Protein AF-A0A661NS03-F1 (afdb_monomer_lite)

pLDDT: mean 89.28, std 16.31, range [43.0, 98.69]

Secondary structure (DSSP, 8-state):
---SSTTSTTSHHHHHHHHHHHHHHHHHHHHHHTT--TTS-HHHHHHHHHHHHTS----HHHHHHHHHHHHHHHHHHHHHHHHHHHHHHHHHHHTT-TTSPPPHHHHHHHHHHHHHHHHHHHHHHHHHHHHHHHHHHHHHHHHTT-

Sequence (146 aa):
MFTKVLTVCLALAALSGCSDRKENEARLFLGRAELISIDAPIAERRQLLERIEALPLTDEAVVAVRDKCVGGHGALIEAEESQNEATIALGAITGGRDDVQVPAAEAARIEALITRSSEAIIRSRALLEECEDGKQRLRRSIDGRG

Radius of gyration: 24.0 Å; chains: 1; bounding box: 78×22×69 Å

Foldseek 3Di:
DDDDDPDPPPVPVVVVVVLVLLLVLLVVLLVLLVPQDPPDDLVVNVVSLVVSLPPPDDPPLSNLLNCLSSLLSVLQSLLVVLLVVLVVLVCVQQVPPPPGDDDPVSVVVSVVSNVSSVVSNVSNVVSVVSNVVSSVVSVCSNVVPD

Structure (mmCIF, N/CA/C/O backbone):
data_AF-A0A661NS03-F1
#
_entry.id   AF-A0A661NS03-F1
#
loop_
_atom_site.group_PDB
_atom_site.id
_atom_site.type_symbol
_atom_site.label_atom_id
_atom_site.label_alt_id
_atom_site.label_comp_id
_atom_site.label_asym_id
_atom_site.label_entity_id
_atom_site.label_seq_id
_atom_site.pdbx_PDB_ins_code
_atom_site.Cartn_x
_atom_site.Cartn_y
_atom_site.Cartn_z
_atom_site.occupancy
_atom_site.B_iso_or_equiv
_atom_site.auth_seq_id
_atom_site.auth_comp_id
_atom_site.auth_asym_id
_atom_site.auth_atom_id
_atom_site.pdbx_PDB_model_num
ATOM 1 N N . MET A 1 1 ? -53.822 -7.082 41.008 1.00 43.41 1 MET A N 1
ATOM 2 C CA . MET A 1 1 ? -53.374 -6.406 39.769 1.00 43.41 1 MET A CA 1
ATOM 3 C C . MET A 1 1 ? -51.896 -6.039 39.910 1.00 43.41 1 MET A C 1
ATOM 5 O O . MET A 1 1 ? -51.586 -4.912 40.251 1.00 43.41 1 MET A O 1
ATOM 9 N N . PHE A 1 2 ? -50.981 -6.992 39.722 1.00 45.19 2 PHE A N 1
ATOM 10 C CA . PHE A 1 2 ? -49.529 -6.761 39.825 1.00 45.19 2 PHE A CA 1
ATOM 11 C C . PHE A 1 2 ? -48.825 -7.678 38.825 1.00 45.19 2 PHE A C 1
ATOM 13 O O . PHE A 1 2 ? -48.399 -8.774 39.173 1.00 45.19 2 PHE A O 1
ATOM 20 N N . THR A 1 3 ? -48.816 -7.310 37.541 1.00 43.00 3 THR A N 1
ATOM 21 C CA . THR A 1 3 ? -48.190 -8.157 36.503 1.00 43.00 3 THR A CA 1
ATOM 22 C C . THR A 1 3 ? -47.855 -7.369 35.231 1.00 43.00 3 THR A C 1
ATOM 24 O O . THR A 1 3 ? -48.255 -7.751 34.140 1.00 43.00 3 THR A O 1
ATOM 27 N N . LYS A 1 4 ? -47.171 -6.217 35.340 1.00 49.09 4 LYS A N 1
ATOM 28 C CA . LYS A 1 4 ? -46.748 -5.434 34.151 1.00 49.09 4 LYS A CA 1
ATOM 29 C C . LYS A 1 4 ? -45.365 -4.762 34.223 1.00 49.09 4 LYS A C 1
ATOM 31 O O . LYS A 1 4 ? -45.077 -3.924 33.382 1.00 49.09 4 LYS A O 1
ATOM 36 N N . VAL A 1 5 ? -44.492 -5.111 35.173 1.00 51.09 5 VAL A N 1
ATOM 37 C CA . VAL A 1 5 ? -43.213 -4.377 35.358 1.00 51.09 5 VAL A CA 1
ATOM 38 C C . VAL A 1 5 ? -41.965 -5.161 34.908 1.00 51.09 5 VAL A C 1
ATOM 40 O O . VAL A 1 5 ? -40.883 -4.595 34.835 1.00 51.09 5 VAL A O 1
ATOM 43 N N . LEU A 1 6 ? -42.071 -6.439 34.525 1.00 47.66 6 LEU A N 1
ATOM 44 C CA . LEU A 1 6 ? -40.877 -7.292 34.392 1.00 47.66 6 LEU A CA 1
ATOM 45 C C . LEU A 1 6 ? -40.203 -7.353 33.001 1.00 47.66 6 LEU A C 1
ATOM 47 O O . LEU A 1 6 ? -39.253 -8.111 32.842 1.00 47.66 6 LEU A O 1
ATOM 51 N N . THR A 1 7 ? -40.649 -6.592 31.995 1.00 50.53 7 THR A N 1
ATOM 52 C CA . THR A 1 7 ? -40.204 -6.799 30.592 1.00 50.53 7 THR A CA 1
ATOM 53 C C . THR A 1 7 ? -39.248 -5.725 30.048 1.00 50.53 7 THR A C 1
ATOM 55 O O . THR A 1 7 ? -38.914 -5.752 28.870 1.00 50.53 7 THR A O 1
ATOM 58 N N . VAL A 1 8 ? -38.774 -4.776 30.866 1.00 51.19 8 VAL A N 1
ATOM 59 C CA . VAL A 1 8 ? -37.956 -3.637 30.376 1.00 51.19 8 VAL A CA 1
ATOM 60 C C . VAL A 1 8 ? -36.448 -3.779 30.665 1.00 51.19 8 VAL A C 1
ATOM 62 O O . VAL A 1 8 ? -35.636 -3.113 30.031 1.00 51.19 8 VAL A O 1
ATOM 65 N N . CYS A 1 9 ? -36.015 -4.695 31.537 1.00 45.50 9 CYS A N 1
ATOM 66 C CA . CYS A 1 9 ? -34.601 -4.766 31.944 1.00 45.50 9 CYS A CA 1
ATOM 67 C C . CYS A 1 9 ? -33.662 -5.541 30.998 1.00 45.50 9 CYS A C 1
ATOM 69 O O . CYS A 1 9 ? -32.451 -5.482 31.194 1.00 45.50 9 CYS A O 1
ATOM 71 N N . LEU A 1 10 ? -34.159 -6.240 29.969 1.00 49.34 10 LEU A N 1
ATOM 72 C CA . LEU A 1 10 ? -33.303 -7.094 29.126 1.00 49.34 10 LEU A CA 1
ATOM 73 C C . LEU A 1 10 ? -32.650 -6.373 27.928 1.00 49.34 10 LEU A C 1
ATOM 75 O O . LEU A 1 10 ? -31.749 -6.928 27.308 1.00 49.34 10 LEU A O 1
ATOM 79 N N . ALA A 1 11 ? -33.058 -5.140 27.607 1.00 49.38 11 ALA A N 1
ATOM 80 C CA . ALA A 1 11 ? -32.523 -4.399 26.457 1.00 49.38 11 ALA A CA 1
ATOM 81 C C . ALA A 1 11 ? -31.249 -3.586 26.770 1.00 49.38 11 ALA A C 1
ATOM 83 O O . ALA A 1 11 ? -30.472 -3.300 25.862 1.00 49.38 11 ALA A O 1
ATOM 84 N N . LEU A 1 12 ? -30.990 -3.238 28.039 1.00 49.22 12 LEU A N 1
ATOM 85 C CA . LEU A 1 12 ? -29.818 -2.426 28.404 1.00 49.22 12 LEU A CA 1
ATOM 86 C C . LEU A 1 12 ? -28.503 -3.224 28.443 1.00 49.22 12 LEU A C 1
ATOM 88 O O . LEU A 1 12 ? -27.447 -2.654 28.189 1.00 49.22 12 LEU A O 1
ATOM 92 N N . ALA A 1 13 ? -28.547 -4.532 28.710 1.00 51.03 13 ALA A N 1
ATOM 93 C CA . ALA A 1 13 ? -27.340 -5.363 28.801 1.00 51.03 13 ALA A CA 1
ATOM 94 C C . ALA A 1 13 ? -26.731 -5.720 27.429 1.00 51.03 13 ALA A C 1
ATOM 96 O O . ALA A 1 13 ? -25.546 -6.030 27.338 1.00 51.03 13 ALA A O 1
ATOM 97 N N . ALA A 1 14 ? -27.517 -5.657 26.349 1.00 51.72 14 ALA A N 1
ATOM 98 C CA . ALA A 1 14 ? -27.028 -5.916 24.992 1.00 51.72 14 ALA A CA 1
ATOM 99 C C . ALA A 1 14 ? -26.219 -4.737 24.414 1.00 51.72 14 ALA A C 1
ATOM 101 O O . ALA A 1 14 ? -25.365 -4.932 23.548 1.00 51.72 14 ALA A O 1
ATOM 102 N N . LEU A 1 15 ? -26.459 -3.518 24.909 1.00 51.38 15 LEU A N 1
ATOM 103 C CA . LEU A 1 15 ? -25.792 -2.303 24.434 1.00 51.38 15 LEU A CA 1
ATOM 104 C C . LEU A 1 15 ? -24.383 -2.141 25.027 1.00 51.38 15 LEU A C 1
ATOM 106 O O . LEU A 1 15 ? -23.480 -1.714 24.310 1.00 51.38 15 LEU A O 1
ATOM 110 N N . SER A 1 16 ? -24.164 -2.547 26.283 1.00 55.62 16 SER A N 1
ATOM 111 C CA . SER A 1 16 ? -22.845 -2.474 26.935 1.00 55.62 16 SER A CA 1
ATOM 112 C C . SER A 1 16 ? -21.846 -3.504 26.393 1.00 55.62 16 SER A C 1
ATOM 114 O O . SER A 1 16 ? -20.673 -3.193 26.209 1.00 55.62 16 SER A O 1
ATOM 116 N N . GLY A 1 17 ? -22.299 -4.715 26.049 1.00 58.06 17 GLY A N 1
ATOM 117 C CA . GLY A 1 17 ? -21.423 -5.731 25.447 1.00 58.06 17 GLY A CA 1
ATOM 118 C C . GLY A 1 17 ? -20.943 -5.372 24.032 1.00 58.06 17 GLY A C 1
ATOM 119 O O . GLY A 1 17 ? -19.834 -5.733 23.636 1.00 58.06 17 GLY A O 1
ATOM 120 N N . CYS A 1 18 ? -21.750 -4.630 23.265 1.00 62.03 18 CYS A N 1
ATOM 121 C CA . CYS A 1 18 ? -21.390 -4.211 21.909 1.00 62.03 18 CYS A CA 1
ATOM 122 C C . CYS A 1 18 ? -20.373 -3.062 21.896 1.00 62.03 18 CYS A C 1
ATOM 124 O O . CYS A 1 18 ? -19.463 -3.080 21.065 1.00 62.03 18 CYS A O 1
ATOM 126 N N . SER A 1 19 ? -20.491 -2.096 22.816 1.00 64.88 19 SER A N 1
ATOM 127 C CA . SER A 1 19 ? -19.533 -0.988 22.923 1.00 64.88 19 SER A CA 1
ATOM 128 C C . SER A 1 19 ? -18.138 -1.474 23.313 1.00 64.88 19 SER A C 1
ATOM 130 O O . SER A 1 19 ? -17.143 -0.998 22.771 1.00 64.88 19 SER A O 1
ATOM 132 N N . ASP A 1 20 ? -18.054 -2.461 24.202 1.00 81.06 20 ASP A N 1
ATOM 133 C CA . ASP A 1 20 ? -16.767 -2.978 24.671 1.00 81.06 20 ASP A CA 1
ATOM 134 C C . ASP A 1 20 ? -16.081 -3.852 23.612 1.00 81.06 20 ASP A C 1
ATOM 136 O O . ASP A 1 20 ? -14.863 -3.777 23.439 1.00 81.06 20 ASP A O 1
ATOM 140 N N . ARG A 1 21 ? -16.852 -4.618 22.825 1.00 87.31 21 ARG A N 1
ATOM 141 C CA . ARG A 1 21 ? -16.314 -5.369 21.679 1.00 87.31 21 ARG A CA 1
ATOM 142 C C . ARG A 1 21 ? -15.682 -4.439 20.645 1.00 87.31 21 ARG A C 1
ATOM 144 O O . ARG A 1 21 ? -14.533 -4.659 20.270 1.00 87.31 21 ARG A O 1
ATOM 151 N N . LYS A 1 22 ? -16.403 -3.395 20.223 1.00 90.31 22 LYS A N 1
ATOM 152 C CA . LYS A 1 22 ? -15.907 -2.429 19.234 1.00 90.31 22 LYS A CA 1
ATOM 153 C C . LYS A 1 22 ? -14.597 -1.785 19.677 1.00 90.31 22 LYS A C 1
ATOM 155 O O . LYS A 1 22 ? -13.665 -1.677 18.887 1.00 90.31 22 LYS A O 1
ATOM 160 N N . GLU A 1 23 ? -14.505 -1.364 20.934 1.00 92.62 23 GLU A N 1
ATOM 161 C CA . GLU A 1 23 ? -13.273 -0.759 21.440 1.00 92.62 23 GLU A CA 1
ATOM 1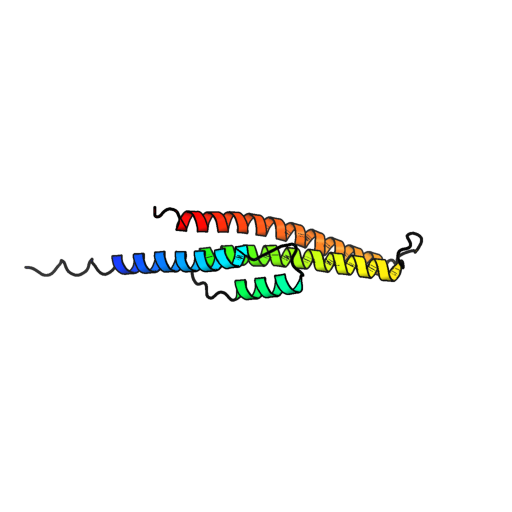62 C C . GLU A 1 23 ? -12.109 -1.734 21.505 1.00 92.62 23 GLU A C 1
ATOM 164 O O . GLU A 1 23 ? -10.983 -1.359 21.187 1.00 92.62 23 GLU A O 1
ATOM 169 N N . ASN A 1 24 ? -12.358 -2.977 21.908 1.00 93.38 24 ASN A N 1
ATOM 170 C CA . ASN A 1 24 ? -11.316 -3.995 21.938 1.00 93.38 24 ASN A CA 1
ATOM 171 C C . ASN A 1 24 ? -10.801 -4.301 20.529 1.00 93.38 24 ASN A C 1
ATOM 173 O O . ASN A 1 24 ? -9.590 -4.376 20.328 1.00 93.38 24 ASN A O 1
ATOM 177 N N . GLU A 1 25 ? -11.698 -4.396 19.546 1.00 96.31 25 GLU A N 1
ATOM 178 C CA . GLU A 1 25 ? -11.331 -4.518 18.133 1.00 96.31 25 GLU A CA 1
ATOM 179 C C . GLU A 1 25 ? -10.537 -3.302 17.642 1.00 96.31 25 GLU A C 1
ATOM 181 O O . GLU A 1 25 ? -9.497 -3.465 17.005 1.00 96.31 25 GLU A O 1
ATOM 186 N N . ALA A 1 26 ? -10.968 -2.088 17.994 1.00 96.56 26 ALA A N 1
ATOM 187 C CA . ALA A 1 26 ? -10.269 -0.862 17.634 1.00 96.56 26 ALA A CA 1
ATOM 188 C C . ALA A 1 26 ? -8.861 -0.796 18.251 1.00 96.56 26 ALA A C 1
ATOM 190 O O . ALA A 1 26 ? -7.909 -0.500 17.535 1.00 96.56 26 ALA A O 1
ATOM 191 N N . ARG A 1 27 ? -8.693 -1.127 19.540 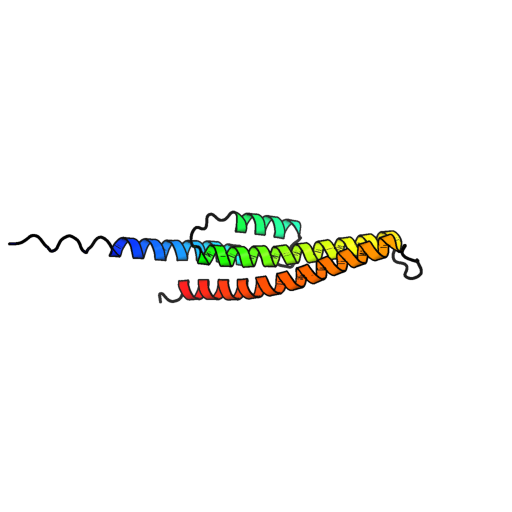1.00 96.12 27 ARG A N 1
ATOM 192 C CA . ARG A 1 27 ? -7.375 -1.198 20.203 1.00 96.12 27 ARG A CA 1
ATOM 193 C C . ARG A 1 27 ? -6.475 -2.247 19.549 1.00 96.12 27 ARG A C 1
ATOM 195 O O . ARG A 1 27 ? -5.307 -1.965 19.291 1.00 96.12 27 ARG A O 1
ATOM 202 N N . LEU A 1 28 ? -7.018 -3.432 19.255 1.00 96.19 28 LEU A N 1
ATOM 203 C CA . LEU A 1 28 ? -6.289 -4.507 18.580 1.00 96.19 28 LEU A CA 1
ATOM 204 C C . LEU A 1 28 ? -5.795 -4.059 17.202 1.00 96.19 28 LEU A C 1
ATOM 206 O O . LEU A 1 28 ? -4.614 -4.210 16.896 1.00 96.19 28 LEU A O 1
ATOM 210 N N . PHE A 1 29 ? -6.685 -3.497 16.387 1.00 98.00 29 PHE A N 1
ATOM 211 C CA . PHE A 1 29 ? -6.345 -3.000 15.061 1.00 98.00 29 PHE A CA 1
ATOM 212 C C . PHE A 1 29 ? -5.313 -1.864 15.126 1.00 98.00 29 PHE A C 1
ATOM 214 O O . PHE A 1 29 ? -4.276 -1.958 14.471 1.00 98.00 29 PHE A O 1
ATOM 221 N N . LEU A 1 30 ? -5.554 -0.830 15.940 1.00 97.69 30 LEU A N 1
ATOM 222 C CA . LEU A 1 30 ? -4.664 0.329 16.067 1.00 97.69 30 LEU A CA 1
ATOM 223 C C . LEU A 1 30 ? -3.252 -0.089 16.486 1.00 97.69 30 LEU A C 1
ATOM 225 O O . LEU A 1 30 ? -2.287 0.315 15.841 1.00 97.69 30 LEU A O 1
ATOM 229 N N . GLY A 1 31 ? -3.134 -0.972 17.482 1.00 96.56 31 GLY A N 1
ATOM 230 C CA . GLY A 1 31 ? -1.836 -1.470 17.937 1.00 96.56 31 GLY A CA 1
ATOM 231 C C . GLY A 1 31 ? -1.071 -2.266 16.874 1.00 96.56 31 GLY A C 1
ATOM 232 O O . GLY A 1 31 ? 0.153 -2.313 16.914 1.00 96.56 31 GLY A O 1
ATOM 233 N N . ARG A 1 32 ? -1.755 -2.882 15.897 1.00 95.94 32 ARG A N 1
ATOM 234 C CA . ARG A 1 32 ? -1.093 -3.539 14.754 1.00 95.94 32 ARG A CA 1
ATOM 235 C C . ARG A 1 32 ? -0.770 -2.566 13.627 1.00 95.94 32 ARG A C 1
ATOM 237 O O . ARG A 1 32 ? 0.299 -2.680 13.038 1.00 95.94 32 ARG A O 1
ATOM 244 N N . ALA A 1 33 ? -1.660 -1.619 13.344 1.00 95.44 33 ALA A N 1
ATOM 245 C CA . ALA A 1 33 ? -1.455 -0.604 12.314 1.00 95.44 33 ALA A CA 1
ATOM 246 C C . ALA A 1 33 ? -0.265 0.319 12.632 1.00 95.44 33 ALA A C 1
ATOM 248 O O . ALA A 1 33 ? 0.425 0.762 11.722 1.00 95.44 33 ALA A O 1
ATOM 249 N N . GLU A 1 34 ? 0.015 0.573 13.912 1.00 94.31 34 GLU A N 1
ATOM 250 C CA . GLU A 1 34 ? 1.178 1.354 14.363 1.00 94.31 34 GLU A CA 1
ATOM 251 C C . GLU A 1 34 ? 2.528 0.679 14.080 1.00 94.31 34 GLU A C 1
ATOM 253 O O . GLU A 1 34 ? 3.557 1.347 14.074 1.00 94.31 34 GLU A O 1
ATOM 258 N N . LEU A 1 35 ? 2.539 -0.629 13.805 1.00 94.62 35 LEU A N 1
ATOM 259 C CA . LEU A 1 35 ? 3.759 -1.363 13.461 1.00 94.62 35 LEU A CA 1
ATOM 260 C C . LEU A 1 35 ? 4.147 -1.212 11.985 1.00 94.62 35 LEU A C 1
ATOM 262 O O . LEU A 1 35 ? 5.205 -1.700 11.586 1.00 94.62 35 LEU A O 1
ATOM 266 N N . ILE A 1 36 ? 3.297 -0.595 11.155 1.00 92.88 36 ILE A N 1
ATOM 267 C CA . ILE A 1 36 ? 3.589 -0.422 9.733 1.00 92.88 36 ILE A CA 1
ATOM 268 C C . ILE A 1 36 ? 4.640 0.676 9.576 1.00 92.88 36 ILE A C 1
ATOM 270 O O . ILE A 1 36 ? 4.343 1.864 9.672 1.00 92.88 36 ILE A O 1
ATOM 274 N N . SER A 1 37 ? 5.875 0.265 9.298 1.00 92.56 37 SER A N 1
ATOM 275 C CA . SER A 1 37 ? 6.960 1.162 8.903 1.00 92.56 37 SER A CA 1
ATOM 276 C C . SER A 1 37 ? 7.094 1.180 7.385 1.00 92.56 37 SER A C 1
ATOM 278 O O . SER A 1 37 ? 7.155 0.119 6.766 1.00 92.56 37 SER A O 1
ATOM 280 N N . ILE A 1 38 ? 7.161 2.372 6.784 1.00 90.12 38 ILE A N 1
ATOM 281 C CA . ILE A 1 38 ? 7.378 2.535 5.337 1.00 90.12 38 ILE A CA 1
ATOM 282 C C . ILE A 1 38 ? 8.811 2.147 4.958 1.00 90.12 38 ILE A C 1
ATOM 284 O O . ILE A 1 38 ? 9.012 1.597 3.880 1.00 90.12 38 ILE A O 1
ATOM 288 N N . ASP A 1 39 ? 9.769 2.342 5.864 1.00 92.50 39 ASP A N 1
ATOM 289 C CA . ASP A 1 39 ? 11.193 2.080 5.625 1.00 92.50 39 ASP A CA 1
ATOM 290 C C . ASP A 1 39 ? 11.565 0.592 5.750 1.00 92.50 39 ASP A C 1
ATOM 292 O O . ASP A 1 39 ? 12.693 0.196 5.454 1.00 92.50 39 ASP A O 1
ATOM 296 N N . ALA A 1 40 ? 10.635 -0.252 6.207 1.00 95.44 40 ALA A N 1
ATOM 297 C CA . ALA A 1 40 ? 10.862 -1.687 6.299 1.00 95.44 40 ALA A CA 1
ATOM 298 C C . ALA A 1 40 ? 10.917 -2.346 4.902 1.00 95.44 40 ALA A C 1
ATOM 300 O O . ALA A 1 40 ? 10.253 -1.889 3.965 1.00 95.44 40 ALA A O 1
ATOM 301 N N . PRO A 1 41 ? 11.643 -3.468 4.735 1.00 96.69 41 PRO A N 1
ATOM 302 C CA . PRO A 1 41 ? 11.658 -4.215 3.478 1.00 96.69 41 PRO A CA 1
ATOM 303 C C . PRO A 1 41 ? 10.248 -4.575 2.971 1.00 96.69 41 PRO A C 1
ATOM 305 O O . PRO A 1 41 ? 9.356 -4.893 3.760 1.00 96.69 41 PRO A O 1
ATOM 308 N N . ILE A 1 42 ? 10.039 -4.587 1.642 1.00 96.38 42 ILE A N 1
ATOM 309 C CA . ILE A 1 42 ? 8.736 -4.915 1.008 1.00 96.38 42 ILE A CA 1
ATOM 310 C C . ILE A 1 42 ? 8.143 -6.218 1.564 1.00 96.38 42 ILE A C 1
ATOM 312 O O . ILE A 1 42 ? 6.964 -6.259 1.913 1.00 96.38 42 ILE A O 1
ATOM 316 N N . ALA A 1 43 ? 8.956 -7.272 1.678 1.00 96.31 43 ALA A N 1
ATOM 317 C CA . ALA A 1 43 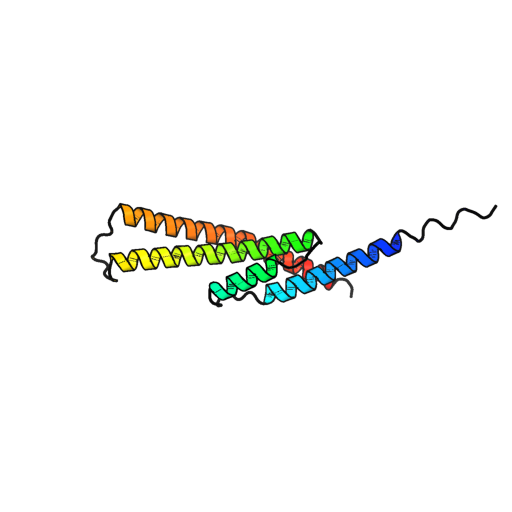? 8.498 -8.576 2.153 1.00 96.31 43 ALA A CA 1
ATOM 318 C C . ALA A 1 43 ? 7.948 -8.522 3.590 1.00 96.31 43 ALA A C 1
ATOM 320 O O . ALA A 1 43 ? 6.915 -9.122 3.879 1.00 96.31 43 ALA A O 1
ATOM 321 N N . GLU A 1 44 ? 8.598 -7.768 4.479 1.00 96.94 44 GLU A N 1
ATOM 322 C CA . GLU A 1 44 ? 8.153 -7.606 5.866 1.00 96.94 44 GLU A CA 1
ATOM 323 C C . GLU A 1 44 ? 6.860 -6.793 5.948 1.00 96.94 44 GLU A C 1
ATOM 325 O O . GLU A 1 44 ? 5.938 -7.163 6.681 1.00 96.94 44 GLU A O 1
ATOM 330 N N . ARG A 1 45 ? 6.759 -5.723 5.149 1.00 97.44 45 ARG A N 1
ATOM 331 C CA . ARG A 1 45 ? 5.536 -4.919 5.051 1.00 97.44 45 ARG A CA 1
ATOM 332 C C . ARG A 1 45 ? 4.365 -5.763 4.551 1.00 97.44 45 ARG A C 1
ATOM 334 O O . ARG A 1 45 ? 3.312 -5.734 5.179 1.00 97.44 45 ARG A O 1
ATOM 341 N N . ARG A 1 46 ? 4.551 -6.588 3.513 1.00 97.69 46 ARG A N 1
ATOM 342 C CA . ARG A 1 46 ? 3.516 -7.520 3.019 1.00 97.69 46 ARG A CA 1
ATOM 343 C C . ARG A 1 46 ? 3.031 -8.482 4.096 1.00 97.69 46 ARG A C 1
ATOM 345 O O . ARG A 1 46 ? 1.834 -8.544 4.351 1.00 97.69 46 ARG A O 1
ATOM 352 N N . GLN A 1 47 ? 3.952 -9.151 4.789 1.00 97.56 47 GLN A N 1
ATOM 353 C CA . GLN A 1 47 ? 3.592 -10.052 5.888 1.00 97.56 47 GLN A CA 1
ATOM 354 C C . GLN A 1 47 ? 2.823 -9.329 6.998 1.00 97.56 47 GLN A C 1
ATOM 356 O O . GLN A 1 47 ? 1.933 -9.898 7.628 1.00 97.56 47 GLN A O 1
ATOM 361 N N . LEU A 1 48 ? 3.170 -8.074 7.289 1.00 97.25 48 LEU A N 1
ATOM 362 C CA . LEU A 1 48 ? 2.427 -7.284 8.260 1.00 97.25 48 LEU A CA 1
ATOM 363 C C . LEU A 1 48 ? 1.015 -6.946 7.769 1.00 97.25 48 LEU A C 1
ATOM 365 O O . LEU A 1 48 ? 0.080 -7.099 8.553 1.00 97.25 48 LEU A O 1
ATOM 369 N N . LEU A 1 49 ? 0.851 -6.541 6.507 1.00 98.06 49 LEU A N 1
ATOM 370 C CA . LEU A 1 49 ? -0.466 -6.264 5.926 1.00 98.06 49 LEU A CA 1
ATOM 371 C C . LEU A 1 49 ? -1.361 -7.506 5.936 1.00 98.06 49 LEU A C 1
ATOM 373 O O . LEU A 1 49 ? -2.487 -7.414 6.413 1.00 98.06 49 LEU A O 1
ATOM 377 N N . GLU A 1 50 ? -0.838 -8.670 5.547 1.00 98.06 50 GLU A N 1
ATOM 378 C CA . GLU A 1 50 ? -1.562 -9.949 5.611 1.00 98.06 50 GLU A CA 1
ATOM 379 C C . GLU A 1 50 ? -2.027 -10.268 7.042 1.00 98.06 50 GLU A C 1
ATOM 381 O O . GLU A 1 50 ? -3.167 -10.670 7.273 1.00 98.06 50 GLU A O 1
ATOM 386 N N . ARG A 1 51 ? -1.167 -10.033 8.044 1.00 97.69 51 ARG A N 1
ATOM 387 C CA . ARG A 1 51 ? -1.527 -10.225 9.460 1.00 97.69 51 ARG A CA 1
ATOM 388 C C . ARG A 1 51 ? -2.590 -9.243 9.947 1.00 97.69 51 ARG A C 1
ATOM 390 O O . ARG A 1 51 ? -3.352 -9.595 10.845 1.00 97.69 51 ARG A O 1
ATOM 397 N N . ILE A 1 52 ? -2.603 -8.017 9.428 1.00 97.94 52 ILE A N 1
ATOM 398 C CA . ILE A 1 52 ? -3.610 -7.003 9.762 1.00 97.94 52 ILE A CA 1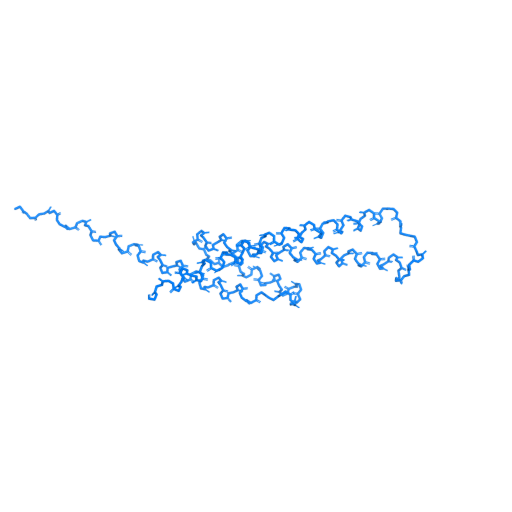
ATOM 399 C C . ILE A 1 52 ? -4.944 -7.352 9.101 1.00 97.94 52 ILE A C 1
ATOM 401 O O . ILE A 1 52 ? -5.981 -7.295 9.758 1.00 97.94 52 ILE A O 1
ATOM 405 N N . GLU A 1 53 ? -4.921 -7.757 7.833 1.00 97.75 53 GLU A N 1
ATOM 406 C CA . GLU A 1 53 ? -6.097 -8.193 7.081 1.00 97.75 53 GLU A CA 1
ATOM 407 C C . GLU A 1 53 ? -6.767 -9.409 7.735 1.00 97.75 53 GLU A C 1
ATOM 409 O O . GLU A 1 53 ? -7.986 -9.431 7.906 1.00 97.75 53 GLU A O 1
ATOM 414 N N . ALA A 1 54 ? -5.964 -10.359 8.222 1.00 97.81 54 ALA A N 1
ATOM 415 C CA . ALA A 1 54 ? -6.424 -11.561 8.913 1.00 97.81 54 ALA A CA 1
ATOM 416 C C . ALA A 1 54 ? -6.946 -11.331 10.347 1.00 97.81 54 ALA A C 1
ATOM 418 O O . ALA A 1 54 ? -7.313 -12.296 11.024 1.00 97.81 54 ALA A O 1
ATOM 419 N N . LEU A 1 55 ? -6.973 -10.089 10.852 1.00 96.56 55 LEU A N 1
ATOM 420 C CA . LEU A 1 55 ? -7.561 -9.812 12.163 1.00 96.56 55 LEU A CA 1
ATOM 421 C C . LEU A 1 55 ? -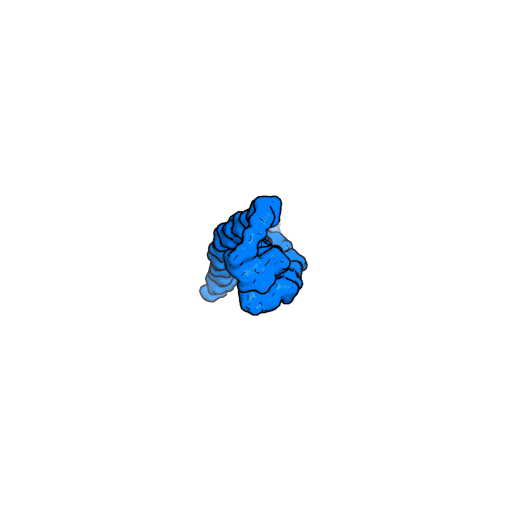9.058 -10.180 12.157 1.00 96.56 55 LEU A C 1
ATOM 423 O O . LEU A 1 55 ? -9.781 -9.745 11.255 1.00 96.56 55 LEU A O 1
ATOM 427 N N . PRO A 1 56 ? -9.552 -10.923 13.167 1.00 95.12 56 PRO A N 1
ATOM 428 C CA . PRO A 1 56 ? -10.950 -11.342 13.254 1.00 95.12 56 PRO A CA 1
ATOM 429 C C . PRO A 1 56 ? -11.833 -10.189 13.753 1.00 95.12 56 PRO A C 1
ATOM 431 O O . PRO A 1 56 ? -12.380 -10.232 14.854 1.00 95.12 56 PRO A O 1
ATOM 434 N N . LEU A 1 57 ? -11.915 -9.126 12.957 1.00 95.69 57 LEU A N 1
ATOM 435 C CA . LEU A 1 57 ? -12.720 -7.941 13.229 1.00 95.69 57 LEU A CA 1
ATOM 436 C C . LEU A 1 57 ? -14.144 -8.157 12.724 1.00 95.69 57 LEU A C 1
ATOM 438 O O . LEU A 1 57 ? -14.360 -8.761 11.673 1.00 95.69 57 LEU A O 1
ATOM 442 N N . THR A 1 58 ? -15.113 -7.645 13.470 1.00 95.50 58 THR A N 1
ATOM 443 C CA . THR A 1 58 ? -16.538 -7.795 13.166 1.00 95.50 58 THR A CA 1
ATOM 444 C C . THR A 1 58 ? -17.299 -6.475 13.219 1.00 95.50 58 THR A C 1
ATOM 446 O O . THR A 1 58 ? -18.402 -6.398 12.682 1.00 95.50 58 THR A O 1
ATOM 449 N N . ASP A 1 59 ? -16.738 -5.432 13.834 1.00 96.38 59 ASP A N 1
ATOM 450 C CA . ASP A 1 59 ? -17.279 -4.079 13.769 1.00 96.38 59 ASP A CA 1
ATOM 451 C C . ASP A 1 59 ? -16.969 -3.443 12.408 1.00 96.38 59 ASP A C 1
ATOM 453 O O . ASP A 1 59 ? -15.810 -3.251 12.034 1.00 96.38 59 ASP A O 1
ATOM 457 N N . GLU A 1 60 ? -18.021 -3.085 11.673 1.00 96.56 60 GLU A N 1
ATOM 458 C CA . GLU A 1 60 ? -17.923 -2.547 10.312 1.00 96.56 60 GLU A CA 1
ATOM 459 C C . GLU A 1 60 ? -17.073 -1.275 10.234 1.00 96.56 60 GLU A C 1
ATOM 461 O O . GLU A 1 60 ? -16.355 -1.071 9.255 1.00 96.56 60 GLU A O 1
ATOM 466 N N . ALA A 1 61 ? -17.104 -0.424 11.267 1.00 95.75 61 ALA A N 1
ATOM 467 C CA . ALA A 1 61 ? -16.315 0.801 11.264 1.00 95.75 61 ALA A CA 1
ATOM 468 C C . ALA A 1 61 ? -14.820 0.501 11.432 1.00 95.75 61 ALA A C 1
ATOM 470 O O . ALA A 1 61 ? -14.000 1.145 10.781 1.00 95.75 61 ALA A O 1
ATOM 471 N N . VAL A 1 62 ? -14.452 -0.475 12.269 1.00 97.81 62 VAL A N 1
ATOM 472 C CA . VAL A 1 62 ? -13.048 -0.894 12.418 1.00 97.81 62 VAL A CA 1
ATOM 473 C C . VAL A 1 62 ? -12.561 -1.598 11.148 1.00 97.81 62 VAL A C 1
ATOM 475 O O . VAL A 1 62 ? -11.475 -1.285 10.662 1.00 97.81 62 VAL A O 1
ATOM 478 N N . VAL A 1 63 ? -13.382 -2.483 10.570 1.00 98.50 63 VAL A N 1
ATOM 479 C CA . VAL A 1 63 ? -13.107 -3.167 9.294 1.00 98.50 63 VAL A CA 1
ATOM 480 C C . VAL A 1 63 ? -12.861 -2.165 8.168 1.00 98.50 63 VAL A C 1
ATOM 482 O O . VAL A 1 63 ? -11.838 -2.244 7.496 1.00 98.50 63 VAL A O 1
ATOM 485 N N . ALA A 1 64 ? -13.732 -1.166 8.013 1.00 98.38 64 ALA A N 1
ATOM 486 C CA . ALA A 1 64 ? -13.575 -0.158 6.971 1.00 98.38 64 ALA A CA 1
ATOM 487 C C . ALA A 1 64 ? -12.252 0.614 7.107 1.00 98.38 64 ALA A C 1
ATOM 489 O O . ALA A 1 64 ? -11.563 0.833 6.113 1.00 98.38 64 ALA A O 1
ATOM 490 N N . VAL A 1 65 ? -11.858 0.999 8.328 1.00 98.50 65 VAL A N 1
ATOM 491 C CA . VAL A 1 65 ? -10.572 1.684 8.549 1.00 98.50 65 VAL A CA 1
ATOM 492 C C . VAL A 1 65 ? -9.395 0.752 8.263 1.00 98.50 65 VAL A C 1
ATOM 494 O O . VAL A 1 65 ? -8.440 1.172 7.609 1.00 98.50 65 VAL A O 1
ATOM 497 N N . ARG A 1 66 ? -9.466 -0.516 8.692 1.00 98.56 66 ARG A N 1
ATOM 498 C CA . ARG A 1 66 ? -8.452 -1.529 8.371 1.00 98.56 66 ARG A CA 1
ATOM 499 C C . ARG A 1 66 ? -8.248 -1.636 6.867 1.00 98.56 66 ARG A C 1
ATOM 501 O O . ARG A 1 66 ? -7.110 -1.554 6.417 1.00 98.56 66 ARG A O 1
ATOM 508 N N . ASP A 1 67 ? -9.325 -1.776 6.107 1.00 98.69 67 ASP A N 1
ATOM 509 C CA . ASP A 1 67 ? -9.257 -1.998 4.663 1.00 98.69 67 ASP A CA 1
ATOM 510 C C . ASP A 1 67 ? -8.663 -0.786 3.936 1.00 98.69 67 ASP A C 1
ATOM 512 O O . ASP A 1 67 ? -7.872 -0.945 3.007 1.00 98.69 67 ASP A O 1
ATOM 516 N N . LYS A 1 68 ? -8.952 0.435 4.407 1.00 98.69 68 LYS A N 1
ATOM 517 C CA . LYS A 1 68 ? -8.307 1.658 3.902 1.00 98.69 68 LYS A CA 1
ATOM 518 C C . LYS A 1 68 ? -6.809 1.672 4.187 1.00 98.69 68 LYS A C 1
ATOM 520 O O . LYS A 1 68 ? -6.026 1.950 3.283 1.00 98.69 68 LYS A O 1
ATOM 525 N N . CYS A 1 69 ? -6.394 1.322 5.403 1.00 98.38 69 CYS A N 1
ATOM 526 C CA . CYS A 1 69 ? -4.975 1.258 5.750 1.00 98.38 69 CYS A CA 1
ATOM 527 C C . CYS A 1 69 ? -4.239 0.165 4.959 1.00 98.38 69 CYS A C 1
ATOM 529 O O . CYS A 1 69 ? -3.191 0.432 4.372 1.00 98.38 69 CYS A O 1
ATOM 531 N N . VAL A 1 70 ? -4.800 -1.047 4.898 1.00 98.44 70 VAL A N 1
ATOM 532 C CA . VAL A 1 70 ? -4.233 -2.173 4.141 1.00 98.44 70 VAL A CA 1
ATOM 533 C C . VAL A 1 70 ? -4.154 -1.834 2.656 1.00 98.44 70 VAL A C 1
ATOM 535 O O . VAL A 1 70 ? -3.092 -1.987 2.060 1.00 98.44 70 VAL A O 1
ATOM 538 N N . GLY A 1 71 ? -5.225 -1.295 2.072 1.00 98.44 71 GLY A N 1
ATOM 539 C CA . GLY A 1 71 ? -5.243 -0.877 0.673 1.00 98.44 71 GLY A CA 1
ATOM 540 C C . GLY A 1 71 ? -4.251 0.250 0.375 1.00 98.44 71 GLY A C 1
ATOM 541 O O . GLY A 1 71 ? -3.552 0.200 -0.633 1.00 98.44 71 GLY A O 1
ATOM 542 N N . GLY A 1 72 ? -4.141 1.243 1.261 1.00 98.44 72 GLY A N 1
ATOM 543 C CA . GLY A 1 72 ? -3.223 2.370 1.097 1.00 98.44 72 GLY A CA 1
ATOM 544 C C . GLY A 1 72 ? -1.756 1.950 1.123 1.00 98.44 72 GLY A C 1
ATOM 545 O O . GLY A 1 72 ? -0.989 2.317 0.229 1.00 98.44 72 GLY A O 1
ATOM 546 N N . HIS A 1 73 ? -1.367 1.128 2.099 1.00 98.44 73 HIS A N 1
ATOM 547 C CA . HIS A 1 73 ? -0.013 0.578 2.168 1.00 98.44 73 HIS A CA 1
ATOM 548 C C . HIS A 1 73 ? 0.254 -0.467 1.076 1.00 98.44 73 HIS A C 1
ATOM 550 O O . HIS A 1 73 ? 1.359 -0.513 0.539 1.00 98.44 73 HIS A O 1
ATOM 556 N N . GLY A 1 74 ? -0.746 -1.262 0.692 1.00 98.38 74 GLY A N 1
ATOM 557 C CA . GLY A 1 74 ? -0.647 -2.203 -0.424 1.00 98.38 74 GLY A CA 1
ATOM 558 C C . GLY A 1 74 ? -0.385 -1.497 -1.756 1.00 98.38 74 GLY A C 1
ATOM 559 O O . GLY A 1 74 ? 0.510 -1.894 -2.498 1.00 98.38 74 GLY A O 1
ATOM 560 N N . ALA A 1 75 ? -1.087 -0.392 -2.020 1.00 98.56 75 ALA A N 1
ATOM 561 C CA . ALA A 1 75 ? -0.850 0.440 -3.199 1.00 98.56 75 ALA A CA 1
ATOM 562 C C . ALA A 1 75 ? 0.533 1.118 -3.172 1.00 98.56 75 ALA A C 1
ATOM 564 O O . ALA A 1 75 ? 1.149 1.303 -4.219 1.00 98.56 75 ALA A O 1
ATOM 565 N N . LEU A 1 76 ? 1.061 1.455 -1.990 1.00 98.12 76 LEU A N 1
ATOM 566 C CA . LEU A 1 76 ? 2.428 1.972 -1.879 1.00 98.12 76 LEU A CA 1
ATOM 567 C C . LEU A 1 76 ? 3.464 0.908 -2.266 1.00 98.12 76 LEU A C 1
ATOM 569 O O . LEU A 1 76 ? 4.387 1.195 -3.023 1.00 98.12 76 LEU A O 1
ATOM 573 N N . ILE A 1 77 ? 3.272 -0.332 -1.809 1.00 98.31 77 ILE A N 1
ATOM 574 C CA . ILE A 1 77 ? 4.123 -1.466 -2.194 1.00 98.31 77 ILE A CA 1
ATOM 575 C C . ILE A 1 77 ? 4.062 -1.699 -3.710 1.00 98.31 77 ILE A C 1
ATOM 577 O O . ILE A 1 77 ? 5.107 -1.826 -4.342 1.00 98.31 77 ILE A O 1
ATOM 581 N N . GLU A 1 78 ? 2.866 -1.691 -4.308 1.00 98.31 78 GLU A N 1
ATOM 582 C CA . GLU A 1 78 ? 2.686 -1.818 -5.765 1.00 98.31 78 GLU A CA 1
ATOM 583 C C . GLU A 1 78 ? 3.461 -0.732 -6.533 1.00 98.31 78 GLU A C 1
ATOM 585 O O . GLU A 1 78 ? 4.096 -1.006 -7.560 1.00 98.31 78 GLU A O 1
ATOM 590 N N . ALA A 1 79 ? 3.433 0.505 -6.027 1.00 98.44 79 ALA A N 1
ATOM 591 C CA . ALA A 1 79 ? 4.150 1.617 -6.628 1.00 98.44 79 ALA A CA 1
ATOM 592 C C . ALA A 1 79 ? 5.668 1.426 -6.604 1.00 98.44 79 ALA A C 1
ATOM 594 O O . ALA A 1 79 ? 6.328 1.694 -7.613 1.00 98.44 79 ALA A O 1
ATOM 595 N N . GLU A 1 80 ? 6.208 0.978 -5.471 1.00 98.06 80 GLU A N 1
ATOM 596 C CA . GLU A 1 80 ? 7.637 0.720 -5.299 1.00 98.06 80 GLU A CA 1
ATOM 597 C C . GLU A 1 80 ? 8.115 -0.440 -6.173 1.00 98.06 80 GLU A C 1
ATOM 599 O O . GLU A 1 80 ? 9.149 -0.331 -6.830 1.00 98.06 80 GLU A O 1
ATOM 604 N N . GLU A 1 81 ? 7.348 -1.529 -6.243 1.00 97.75 81 GLU A N 1
ATOM 605 C CA . GLU A 1 81 ? 7.677 -2.673 -7.096 1.00 97.75 81 GLU A CA 1
ATOM 606 C C . GLU A 1 81 ? 7.691 -2.291 -8.573 1.00 97.75 81 GLU A C 1
ATOM 608 O O . GLU A 1 81 ? 8.637 -2.632 -9.282 1.00 97.75 81 GLU A O 1
ATOM 613 N N . SER A 1 82 ? 6.693 -1.524 -9.019 1.00 98.19 82 SER A N 1
ATOM 614 C CA . SER A 1 82 ? 6.614 -1.060 -10.406 1.00 98.19 82 SER A CA 1
ATOM 615 C C . SER A 1 82 ? 7.797 -0.150 -10.770 1.00 98.19 82 SER A C 1
ATOM 617 O O . SER A 1 82 ? 8.360 -0.282 -11.856 1.00 98.19 82 SER A O 1
ATOM 619 N N . GLN A 1 83 ? 8.230 0.737 -9.861 1.00 97.25 83 GLN A N 1
ATOM 620 C CA . GLN A 1 83 ? 9.426 1.566 -10.090 1.00 97.25 83 GLN A CA 1
ATOM 621 C C . GLN A 1 83 ? 10.713 0.755 -10.091 1.00 97.25 83 GLN A C 1
ATOM 623 O O . GLN A 1 83 ? 11.596 0.993 -10.918 1.00 97.25 83 GLN A O 1
ATOM 628 N N . ASN A 1 84 ? 10.839 -0.199 -9.171 1.00 96.88 84 ASN A N 1
ATOM 629 C CA . ASN A 1 84 ? 12.005 -1.065 -9.119 1.00 96.88 84 ASN A CA 1
ATOM 630 C C . ASN A 1 84 ? 12.112 -1.908 -10.398 1.00 96.88 84 ASN A C 1
ATOM 632 O O . ASN A 1 84 ? 13.190 -2.006 -10.980 1.00 96.88 84 ASN A O 1
ATOM 636 N N . GLU A 1 85 ? 10.994 -2.443 -10.894 1.00 97.81 85 GLU A N 1
ATOM 637 C CA . GLU A 1 85 ? 10.956 -3.168 -12.165 1.00 97.81 85 GLU A CA 1
ATOM 638 C C . GLU A 1 85 ? 11.346 -2.266 -13.346 1.00 97.81 85 GLU A C 1
ATOM 640 O O . GLU A 1 85 ? 12.169 -2.669 -14.170 1.00 97.81 85 GLU A O 1
ATOM 645 N N . ALA A 1 86 ? 10.832 -1.031 -13.405 1.00 96.94 86 ALA A N 1
ATOM 646 C CA . ALA A 1 86 ? 11.205 -0.058 -14.434 1.00 96.94 86 ALA A CA 1
ATOM 647 C C . ALA A 1 86 ? 12.709 0.269 -14.396 1.00 96.94 86 ALA A C 1
ATOM 649 O O . ALA A 1 86 ? 13.369 0.314 -15.435 1.00 96.94 86 ALA A O 1
ATOM 650 N N . THR A 1 87 ? 13.265 0.434 -13.193 1.00 96.00 87 THR A N 1
ATOM 651 C CA . THR A 1 87 ? 14.688 0.726 -12.971 1.00 96.00 87 THR A CA 1
ATOM 652 C C . THR A 1 87 ? 15.572 -0.439 -13.411 1.00 96.00 87 THR A C 1
ATOM 654 O O . THR A 1 87 ? 16.551 -0.235 -14.130 1.00 96.00 87 THR A O 1
ATOM 657 N N . ILE A 1 88 ? 15.213 -1.669 -13.031 1.00 96.19 88 ILE A N 1
ATOM 658 C CA . ILE A 1 88 ? 15.926 -2.886 -13.443 1.00 96.19 88 ILE A CA 1
ATOM 659 C C . ILE A 1 88 ? 15.861 -3.053 -14.963 1.00 96.19 88 ILE A C 1
ATOM 661 O O . ILE A 1 88 ? 16.883 -3.324 -15.591 1.00 96.19 88 ILE A O 1
ATOM 665 N N . ALA A 1 89 ? 14.682 -2.865 -15.563 1.00 94.88 89 ALA A N 1
ATOM 666 C CA . ALA A 1 89 ? 14.478 -2.959 -17.004 1.00 94.88 89 ALA A CA 1
ATOM 667 C C . ALA A 1 89 ? 15.354 -1.967 -17.775 1.00 94.88 89 ALA A C 1
ATOM 669 O O . ALA A 1 89 ? 16.067 -2.359 -18.698 1.00 94.88 89 ALA A O 1
ATOM 670 N N . LEU A 1 90 ? 15.336 -0.696 -17.367 1.00 94.56 90 LEU A N 1
ATOM 671 C CA . LEU A 1 90 ? 16.149 0.338 -17.993 1.00 94.56 90 LEU A CA 1
ATOM 672 C C . LEU A 1 90 ? 17.642 0.039 -17.824 1.00 94.56 90 LEU A C 1
ATOM 674 O O . LEU A 1 90 ? 18.383 0.071 -18.804 1.00 94.56 90 LEU A O 1
ATOM 678 N N . GLY A 1 91 ? 18.073 -0.318 -16.610 1.00 94.62 91 GLY A N 1
ATOM 679 C CA . GLY A 1 91 ? 19.467 -0.646 -16.310 1.00 94.62 91 GLY A CA 1
ATOM 680 C C . GLY A 1 91 ? 19.991 -1.856 -17.088 1.00 94.62 91 GLY A C 1
ATOM 681 O O . GLY A 1 91 ? 21.135 -1.839 -17.539 1.00 94.62 91 GLY A O 1
ATOM 682 N N . ALA A 1 92 ? 19.158 -2.876 -17.311 1.00 94.12 92 ALA A N 1
ATOM 683 C CA . ALA A 1 92 ? 19.514 -4.047 -18.113 1.00 94.12 92 ALA A CA 1
ATOM 684 C C . ALA A 1 92 ? 19.761 -3.705 -19.593 1.00 94.12 92 ALA A C 1
ATOM 686 O O . ALA A 1 92 ? 20.572 -4.360 -20.246 1.00 94.12 92 ALA A O 1
ATOM 687 N N . ILE A 1 93 ? 19.084 -2.679 -20.117 1.00 93.88 93 ILE A N 1
ATOM 688 C CA . ILE A 1 93 ? 19.225 -2.229 -21.508 1.00 93.88 93 ILE A CA 1
ATOM 689 C C . ILE A 1 93 ? 20.423 -1.295 -21.651 1.00 93.88 93 ILE A C 1
ATOM 691 O O . ILE A 1 93 ? 21.241 -1.457 -22.556 1.00 93.88 93 ILE A O 1
ATOM 695 N N . THR A 1 94 ? 20.532 -0.307 -20.766 1.00 93.38 94 THR A N 1
ATOM 696 C CA . THR A 1 94 ? 21.535 0.755 -20.884 1.00 93.38 94 THR A CA 1
ATOM 697 C C . THR A 1 94 ? 22.903 0.338 -20.355 1.00 93.38 94 THR A C 1
ATOM 699 O O . THR A 1 94 ? 23.925 0.904 -20.750 1.00 93.38 94 THR A O 1
ATOM 702 N N . GLY A 1 95 ? 22.954 -0.636 -19.440 1.00 91.44 95 GLY A N 1
ATOM 703 C CA . GLY A 1 95 ? 24.164 -0.949 -18.682 1.00 91.44 95 GLY A CA 1
ATOM 704 C C . GLY A 1 95 ? 24.673 0.251 -17.875 1.00 91.44 95 GLY A C 1
ATOM 705 O O . GLY A 1 95 ? 25.875 0.361 -17.647 1.00 91.44 95 GLY A O 1
ATOM 706 N N . GLY A 1 96 ? 23.781 1.183 -17.513 1.00 83.81 96 GLY A N 1
ATOM 707 C CA . GLY A 1 96 ? 24.125 2.435 -16.834 1.00 83.81 96 GLY A CA 1
ATOM 708 C C . GLY A 1 96 ? 24.713 3.523 -17.740 1.00 83.81 96 GLY A C 1
ATOM 709 O O . GLY A 1 96 ? 25.301 4.470 -17.225 1.00 83.81 96 GLY A O 1
ATOM 710 N N . ARG A 1 97 ? 24.594 3.391 -19.068 1.00 88.94 97 ARG A N 1
ATOM 711 C CA . ARG A 1 97 ? 25.066 4.393 -20.033 1.00 88.94 97 ARG A CA 1
ATOM 712 C C . ARG A 1 97 ? 23.909 5.134 -20.697 1.00 88.94 97 ARG A C 1
ATOM 714 O O . ARG A 1 97 ? 22.985 4.512 -21.213 1.00 88.94 97 ARG A O 1
ATOM 721 N N . ASP A 1 98 ? 24.016 6.453 -20.778 1.00 83.56 98 ASP A N 1
ATOM 722 C CA . ASP A 1 98 ? 22.947 7.305 -21.318 1.00 83.56 98 ASP A CA 1
ATOM 723 C C . ASP A 1 98 ? 22.952 7.403 -22.857 1.00 83.56 98 ASP A C 1
ATOM 725 O O . ASP A 1 98 ? 22.031 7.961 -23.450 1.00 83.56 98 ASP A O 1
ATOM 729 N N . ASP A 1 99 ? 23.976 6.859 -23.525 1.00 88.31 99 ASP A N 1
ATOM 730 C CA . ASP A 1 99 ? 24.137 6.871 -24.987 1.00 88.31 99 ASP A CA 1
ATOM 731 C C . ASP A 1 99 ? 23.458 5.684 -25.693 1.00 88.31 99 ASP A C 1
ATOM 733 O O . ASP A 1 99 ? 23.455 5.598 -26.924 1.00 88.31 99 ASP A O 1
ATOM 737 N N . VAL A 1 100 ? 22.879 4.756 -24.928 1.00 90.75 100 VAL A N 1
ATOM 738 C CA . VAL A 1 100 ? 22.227 3.559 -25.462 1.00 90.75 100 VAL A CA 1
ATOM 739 C C . VAL A 1 100 ? 20.790 3.868 -25.860 1.00 90.75 100 VAL A C 1
ATOM 741 O O . VAL A 1 100 ? 19.959 4.252 -25.039 1.00 90.75 100 VAL A O 1
ATOM 744 N N . GLN A 1 101 ? 20.466 3.621 -27.128 1.00 91.38 101 GLN A N 1
ATOM 745 C CA . GLN A 1 101 ? 19.099 3.743 -27.614 1.00 91.38 101 GLN A CA 1
ATOM 746 C C . GLN A 1 101 ? 18.227 2.602 -27.073 1.00 91.38 101 GLN A C 1
ATOM 748 O O . GLN A 1 101 ? 18.447 1.429 -27.380 1.00 91.38 101 GLN A O 1
ATOM 753 N N . VAL A 1 102 ? 17.198 2.960 -26.305 1.00 92.38 102 VAL A N 1
ATOM 754 C CA . VAL A 1 102 ? 16.202 2.010 -25.799 1.00 92.38 102 VAL A CA 1
ATOM 755 C C . VAL A 1 102 ? 15.266 1.589 -26.944 1.00 92.38 102 VAL A C 1
ATOM 757 O O . VAL A 1 102 ? 14.697 2.458 -27.613 1.00 92.38 102 VAL A O 1
ATOM 760 N N . PRO A 1 103 ? 15.074 0.279 -27.198 1.00 95.00 103 PRO A N 1
ATOM 761 C CA . PRO A 1 103 ? 14.119 -0.194 -28.196 1.00 95.00 103 PRO A CA 1
ATOM 762 C C . PRO A 1 103 ? 12.694 0.292 -27.901 1.00 95.00 103 PRO A C 1
ATOM 764 O O . PRO A 1 103 ? 12.261 0.277 -26.752 1.00 95.00 103 PRO A O 1
ATOM 767 N N . ALA A 1 104 ? 11.928 0.650 -28.937 1.00 95.25 104 ALA A N 1
ATOM 768 C CA . ALA A 1 104 ? 10.589 1.233 -28.775 1.00 95.25 104 ALA A CA 1
ATOM 769 C C . ALA A 1 104 ? 9.624 0.357 -27.949 1.00 95.25 104 ALA A C 1
ATOM 771 O O . ALA A 1 104 ? 8.850 0.874 -27.149 1.00 95.25 104 ALA A O 1
ATOM 772 N N . ALA A 1 105 ? 9.696 -0.969 -28.107 1.00 94.94 105 ALA A N 1
ATOM 773 C CA . ALA A 1 105 ? 8.881 -1.902 -27.329 1.00 94.94 105 ALA A CA 1
ATOM 774 C C . ALA A 1 105 ? 9.232 -1.881 -25.828 1.00 94.94 105 ALA A C 1
ATOM 776 O O . ALA A 1 105 ? 8.336 -1.902 -24.988 1.00 94.94 105 ALA A O 1
ATOM 777 N N . GLU A 1 106 ? 10.521 -1.789 -25.487 1.00 95.75 106 GLU A N 1
ATOM 778 C CA . GLU A 1 106 ? 10.963 -1.685 -24.092 1.00 95.75 106 GLU A CA 1
ATOM 779 C C . GLU A 1 106 ? 10.653 -0.311 -23.503 1.00 95.75 106 GLU A C 1
ATOM 781 O O . GLU A 1 106 ? 10.231 -0.227 -22.354 1.00 95.75 106 GLU A O 1
ATOM 786 N N . ALA A 1 107 ? 10.786 0.757 -24.295 1.00 96.06 107 ALA A N 1
ATOM 787 C CA . ALA A 1 107 ? 10.393 2.099 -23.878 1.00 96.06 107 ALA A CA 1
ATOM 788 C C . ALA A 1 107 ? 8.906 2.142 -23.486 1.00 96.06 107 ALA A C 1
ATOM 790 O O . ALA A 1 107 ? 8.580 2.597 -22.394 1.00 96.06 107 ALA A O 1
ATOM 791 N N . ALA A 1 108 ? 8.023 1.574 -24.317 1.00 97.50 108 ALA A N 1
ATOM 792 C CA . ALA A 1 108 ? 6.593 1.485 -24.016 1.00 97.50 108 ALA A CA 1
ATOM 793 C C . ALA A 1 108 ? 6.302 0.645 -22.758 1.00 97.50 108 ALA A C 1
ATOM 795 O O . ALA A 1 108 ? 5.418 0.981 -21.970 1.00 97.50 108 ALA A O 1
ATOM 796 N N . ARG A 1 109 ? 7.055 -0.442 -22.537 1.00 96.94 109 ARG A N 1
ATOM 797 C CA . ARG A 1 109 ? 6.922 -1.270 -21.329 1.00 96.94 109 ARG A CA 1
ATOM 798 C C . ARG A 1 109 ? 7.348 -0.516 -20.067 1.00 96.94 109 ARG A C 1
ATOM 800 O O . ARG A 1 109 ? 6.633 -0.557 -19.070 1.00 96.94 109 ARG A O 1
ATOM 807 N N . ILE A 1 110 ? 8.494 0.164 -20.109 1.00 97.31 110 ILE A N 1
ATOM 808 C CA . ILE A 1 110 ? 9.012 0.970 -18.995 1.00 97.31 110 ILE A CA 1
ATOM 809 C C . ILE A 1 110 ? 8.050 2.121 -18.684 1.00 97.31 110 ILE A C 1
ATOM 811 O O . ILE A 1 110 ? 7.730 2.350 -17.520 1.00 97.31 110 ILE A O 1
ATOM 815 N N . GLU A 1 111 ? 7.529 2.797 -19.708 1.00 97.75 111 GLU A N 1
ATOM 816 C CA . GLU A 1 111 ? 6.521 3.845 -19.546 1.00 97.75 111 GLU A CA 1
ATOM 817 C C . GLU A 1 111 ? 5.264 3.310 -18.845 1.00 97.75 111 GLU A C 1
ATOM 819 O O . GLU A 1 111 ? 4.816 3.899 -17.864 1.00 97.75 111 GLU A O 1
ATOM 824 N N . ALA A 1 112 ? 4.760 2.139 -19.247 1.00 98.19 112 ALA A N 1
ATOM 825 C CA . ALA A 1 112 ? 3.614 1.512 -18.590 1.00 98.19 112 ALA A CA 1
ATOM 826 C C . ALA A 1 112 ? 3.866 1.192 -17.101 1.00 98.19 112 ALA A C 1
ATOM 828 O O . ALA A 1 112 ? 2.965 1.363 -16.275 1.00 98.19 112 ALA A O 1
ATOM 829 N N . LEU A 1 113 ? 5.081 0.762 -16.735 1.00 98.31 113 LEU A N 1
ATOM 830 C CA . LEU A 1 113 ? 5.470 0.537 -15.335 1.00 98.31 113 LEU A CA 1
ATOM 831 C C . LEU A 1 113 ? 5.491 1.849 -14.532 1.00 98.31 113 LEU A C 1
ATOM 833 O O . LEU A 1 113 ? 4.980 1.899 -13.411 1.00 98.31 113 LEU A O 1
ATOM 837 N N . ILE A 1 114 ? 6.020 2.927 -15.116 1.00 97.94 114 ILE A N 1
ATOM 838 C CA . ILE A 1 114 ? 6.044 4.263 -14.499 1.00 97.94 114 ILE A CA 1
ATOM 839 C C . ILE A 1 114 ? 4.621 4.802 -14.307 1.00 97.94 114 ILE A C 1
ATOM 841 O O . ILE A 1 114 ? 4.302 5.353 -13.247 1.00 97.94 114 ILE A O 1
ATOM 845 N N . THR A 1 115 ? 3.746 4.623 -15.300 1.00 98.38 115 THR A N 1
ATOM 846 C CA . THR A 1 115 ? 2.332 5.000 -15.202 1.00 98.38 115 THR A CA 1
ATOM 847 C C . THR A 1 115 ? 1.643 4.223 -14.087 1.00 98.38 115 THR A C 1
ATOM 849 O O . THR A 1 115 ? 1.047 4.842 -13.207 1.00 98.38 115 THR A O 1
ATOM 852 N N . ARG A 1 116 ? 1.797 2.891 -14.050 1.00 98.12 116 ARG A N 1
ATOM 853 C CA . ARG A 1 116 ? 1.227 2.049 -12.986 1.00 98.12 116 ARG A CA 1
ATOM 854 C C . ARG A 1 116 ? 1.694 2.489 -11.602 1.00 98.12 116 ARG A C 1
ATOM 856 O O . ARG A 1 116 ? 0.870 2.617 -10.698 1.00 98.12 116 ARG A O 1
ATOM 863 N N . SER A 1 117 ? 2.988 2.767 -11.442 1.00 98.44 117 SER A N 1
ATOM 864 C CA . SER A 1 117 ? 3.520 3.278 -10.178 1.00 98.44 117 SER A CA 1
ATOM 865 C C . SER A 1 117 ? 2.855 4.591 -9.770 1.00 98.44 117 SER A C 1
ATOM 867 O O . SER A 1 117 ? 2.409 4.745 -8.634 1.00 98.44 117 SER A O 1
ATOM 869 N N . SER A 1 118 ? 2.745 5.530 -10.709 1.00 98.38 118 SER A N 1
ATOM 870 C CA . SER A 1 118 ? 2.172 6.851 -10.456 1.00 98.38 118 SER A CA 1
ATOM 871 C C . SER A 1 118 ? 0.699 6.762 -10.047 1.00 98.38 118 SER A C 1
ATOM 873 O O . SER A 1 118 ? 0.278 7.407 -9.085 1.00 98.38 118 SER A O 1
ATOM 875 N N . GLU A 1 119 ? -0.080 5.915 -10.720 1.00 98.50 119 GLU A N 1
ATOM 876 C CA . GLU A 1 119 ? -1.469 5.632 -10.350 1.00 98.50 119 GLU A CA 1
ATOM 877 C C . GLU A 1 119 ? -1.572 4.989 -8.962 1.00 98.50 119 GLU A C 1
ATOM 879 O O . GLU A 1 119 ? -2.429 5.373 -8.163 1.00 98.50 119 GLU A O 1
ATOM 884 N N . ALA A 1 120 ? -0.687 4.041 -8.647 1.00 98.50 120 ALA A N 1
ATOM 885 C CA . ALA A 1 120 ? -0.642 3.385 -7.347 1.00 98.50 120 ALA A CA 1
ATOM 886 C C . ALA A 1 120 ? -0.294 4.370 -6.214 1.00 98.50 120 ALA A C 1
ATOM 888 O O . ALA A 1 120 ? -0.938 4.340 -5.165 1.00 98.50 120 ALA A O 1
ATOM 889 N N . ILE A 1 121 ? 0.614 5.328 -6.442 1.00 98.50 121 ILE A N 1
ATOM 890 C CA . ILE A 1 121 ? 0.909 6.417 -5.490 1.00 98.50 121 ILE A CA 1
ATOM 891 C C . ILE A 1 121 ? -0.330 7.281 -5.242 1.00 98.50 121 ILE A C 1
ATOM 893 O O . ILE A 1 121 ? -0.626 7.617 -4.095 1.00 98.50 121 ILE A O 1
ATOM 897 N N . ILE A 1 122 ? -1.062 7.648 -6.297 1.00 98.44 122 ILE A N 1
ATOM 898 C CA . ILE A 1 122 ? -2.281 8.459 -6.170 1.00 98.44 122 ILE A CA 1
ATOM 899 C C . ILE A 1 122 ? -3.327 7.715 -5.331 1.00 98.44 122 ILE A C 1
ATOM 901 O O . ILE A 1 122 ? -3.863 8.286 -4.380 1.00 98.44 122 ILE A O 1
ATOM 905 N N . ARG A 1 123 ? -3.573 6.432 -5.633 1.00 98.38 123 ARG A N 1
ATOM 906 C CA . ARG A 1 123 ? -4.487 5.587 -4.846 1.00 98.38 123 ARG A CA 1
ATOM 907 C C . ARG A 1 123 ? -4.030 5.458 -3.396 1.00 98.38 123 ARG A C 1
ATOM 909 O O . ARG A 1 123 ? -4.844 5.608 -2.489 1.00 98.38 123 ARG A O 1
ATOM 916 N N . SER A 1 124 ? -2.738 5.214 -3.182 1.00 98.50 124 SER A N 1
ATOM 917 C CA . SER A 1 124 ? -2.143 5.084 -1.852 1.00 98.50 124 SER A CA 1
ATOM 918 C C . SER A 1 124 ? -2.401 6.328 -1.009 1.00 98.50 124 SER A C 1
ATOM 920 O O . SER A 1 124 ? -2.920 6.212 0.096 1.00 98.50 124 SER A O 1
ATOM 922 N N . ARG A 1 125 ? -2.136 7.524 -1.550 1.00 98.31 125 ARG A N 1
ATOM 923 C CA . ARG A 1 125 ? -2.350 8.794 -0.840 1.00 98.31 125 ARG A CA 1
ATOM 924 C C . ARG A 1 125 ? -3.797 8.978 -0.395 1.00 98.31 125 ARG A C 1
ATOM 926 O O . ARG A 1 125 ? -4.021 9.256 0.777 1.00 98.31 125 ARG A O 1
ATOM 933 N N . ALA A 1 126 ? -4.754 8.773 -1.300 1.00 98.12 126 ALA A N 1
ATOM 934 C CA . ALA A 1 126 ? -6.174 8.906 -0.977 1.00 98.12 126 ALA A CA 1
ATOM 935 C C . ALA A 1 126 ? -6.604 7.927 0.133 1.00 98.12 126 ALA A C 1
ATOM 937 O O . ALA A 1 126 ? -7.268 8.307 1.092 1.00 98.12 126 ALA A O 1
ATOM 938 N N . LEU A 1 127 ? -6.170 6.667 0.041 1.00 98.50 127 LEU A N 1
ATOM 939 C CA . LEU A 1 127 ? -6.504 5.639 1.028 1.00 98.50 127 LEU A CA 1
ATOM 940 C C . LEU A 1 127 ? -5.818 5.867 2.382 1.00 98.50 127 LEU A C 1
ATOM 942 O O . LEU A 1 127 ? -6.424 5.606 3.420 1.00 98.50 127 LEU A O 1
ATOM 946 N N . LEU A 1 128 ? -4.572 6.349 2.385 1.00 98.06 128 LEU A N 1
ATOM 947 C CA . LEU A 1 128 ? -3.831 6.645 3.611 1.00 98.06 128 LEU A CA 1
ATOM 948 C C . LEU A 1 128 ? -4.399 7.866 4.340 1.00 98.06 128 LEU A C 1
ATOM 950 O O . LEU A 1 128 ? -4.468 7.845 5.565 1.00 98.06 128 LEU A O 1
ATOM 954 N N . GLU A 1 129 ? -4.878 8.880 3.619 1.00 98.25 129 GLU A N 1
ATOM 955 C CA . GLU A 1 129 ? -5.615 10.000 4.218 1.00 98.25 129 GLU A CA 1
ATOM 956 C C . GLU A 1 129 ? -6.870 9.498 4.952 1.00 98.25 129 GLU A C 1
ATOM 958 O O . GLU A 1 129 ? -7.034 9.731 6.151 1.00 98.25 129 GLU A O 1
ATOM 963 N N . GLU A 1 130 ? -7.704 8.697 4.277 1.00 98.00 130 GLU A N 1
ATOM 964 C CA . GLU A 1 130 ? -8.894 8.094 4.890 1.00 98.00 130 GLU A CA 1
ATOM 965 C C . GLU A 1 130 ? -8.554 7.156 6.066 1.00 98.00 130 GLU A C 1
ATOM 967 O O . GLU A 1 130 ? -9.292 7.098 7.057 1.00 98.00 130 GLU A O 1
ATOM 972 N N . CYS A 1 131 ? -7.443 6.420 5.965 1.00 98.19 131 CYS A N 1
ATOM 973 C CA . CYS A 1 131 ? -6.915 5.551 7.015 1.00 98.19 131 CYS A CA 1
ATOM 974 C C . CYS A 1 131 ? -6.536 6.346 8.269 1.00 98.19 131 CYS A C 1
ATOM 976 O O . CYS A 1 131 ? -6.985 5.998 9.362 1.00 98.19 131 CYS A O 1
ATOM 978 N N . GLU A 1 132 ? -5.730 7.404 8.143 1.00 98.19 132 GLU A N 1
ATOM 979 C CA . GLU A 1 132 ? -5.285 8.206 9.289 1.00 98.19 132 GLU A CA 1
ATOM 980 C C . GLU A 1 132 ? -6.461 8.889 9.987 1.00 98.19 132 GLU A C 1
ATOM 982 O O . GLU A 1 132 ? -6.610 8.794 11.212 1.00 98.19 132 GLU A O 1
ATOM 987 N N . ASP A 1 133 ? -7.362 9.476 9.203 1.00 98.19 133 ASP A N 1
ATOM 988 C CA . ASP A 1 133 ? -8.605 10.056 9.696 1.00 98.19 133 ASP A CA 1
ATOM 989 C C . ASP A 1 133 ? -9.463 9.020 10.434 1.00 98.19 133 ASP A C 1
ATOM 991 O O . ASP A 1 133 ? -10.000 9.272 11.521 1.00 98.19 133 ASP A O 1
ATOM 995 N N . GLY A 1 134 ? -9.578 7.820 9.862 1.00 97.94 134 GLY A N 1
ATOM 996 C CA . GLY A 1 134 ? -10.263 6.682 10.460 1.00 97.94 134 GLY A CA 1
ATOM 997 C C . GLY A 1 134 ? -9.650 6.259 11.791 1.00 97.94 134 GLY A C 1
ATOM 998 O O . GLY A 1 134 ? -10.364 6.156 12.794 1.00 97.94 134 GLY A O 1
ATOM 999 N N . LYS A 1 135 ? -8.325 6.085 11.838 1.00 98.00 135 LYS A N 1
ATOM 1000 C CA . LYS A 1 135 ? -7.590 5.738 13.061 1.00 98.00 135 LYS A CA 1
ATOM 1001 C C . LYS A 1 135 ? -7.781 6.798 14.140 1.00 98.00 135 LYS A C 1
ATOM 1003 O O . LYS A 1 135 ? -8.005 6.456 15.301 1.00 98.00 135 LYS A O 1
ATOM 1008 N N . GLN A 1 136 ? -7.760 8.081 13.782 1.00 97.50 136 GLN A N 1
ATOM 1009 C CA . GLN A 1 136 ? -7.981 9.161 14.741 1.00 97.50 136 GLN A CA 1
ATOM 1010 C C . GLN A 1 136 ? -9.414 9.167 15.295 1.00 97.50 136 GLN A C 1
ATOM 1012 O O . GLN A 1 136 ? -9.609 9.436 16.482 1.00 97.50 136 GLN A O 1
ATOM 1017 N N . ARG A 1 137 ? -10.427 8.862 14.471 1.00 96.25 137 ARG A N 1
ATOM 1018 C CA . ARG A 1 137 ? -11.812 8.693 14.945 1.00 96.25 137 ARG A CA 1
ATOM 1019 C C . ARG A 1 137 ? -11.937 7.512 15.908 1.00 96.25 137 ARG A C 1
ATOM 1021 O O . ARG A 1 137 ? -12.581 7.658 16.945 1.00 96.25 137 ARG A O 1
ATOM 1028 N N . LEU A 1 138 ? -11.292 6.384 15.605 1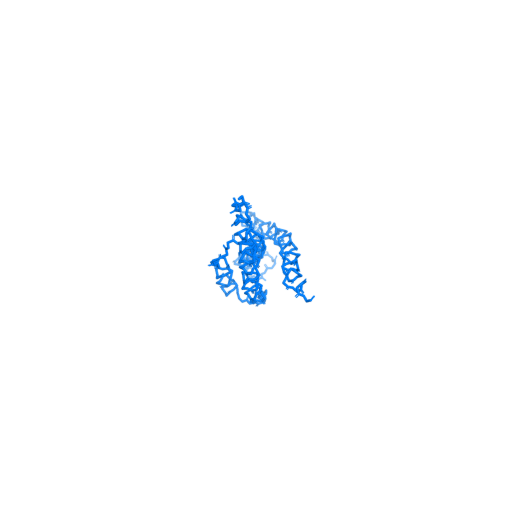.00 95.94 138 LEU A N 1
ATOM 1029 C CA . LEU A 1 138 ? -11.273 5.217 16.491 1.00 95.94 138 LEU A CA 1
ATOM 1030 C C . LEU A 1 138 ? -10.616 5.543 17.840 1.00 95.94 138 LEU A C 1
ATOM 1032 O O . LEU A 1 138 ? -11.221 5.276 18.876 1.00 95.94 138 LEU A O 1
ATOM 1036 N N . ARG A 1 139 ? -9.447 6.201 17.845 1.00 95.81 139 ARG A N 1
ATOM 1037 C CA . ARG A 1 139 ? -8.773 6.657 19.078 1.00 95.81 139 ARG A CA 1
ATOM 1038 C C . ARG A 1 139 ? -9.676 7.556 19.925 1.00 95.81 139 ARG A C 1
ATOM 1040 O O . ARG A 1 139 ? -9.920 7.263 21.087 1.00 95.81 139 ARG A O 1
ATOM 1047 N N . ARG A 1 140 ? -10.291 8.576 19.315 1.00 93.75 140 ARG A N 1
ATOM 1048 C CA . ARG A 1 140 ? -11.242 9.462 20.011 1.00 93.75 140 ARG A CA 1
ATOM 1049 C C . ARG A 1 140 ? -12.440 8.711 20.597 1.00 93.75 140 ARG A C 1
ATOM 1051 O O . ARG A 1 140 ? -12.900 9.064 21.677 1.00 93.75 140 ARG A O 1
ATOM 1058 N N . SER A 1 141 ? -12.941 7.688 19.902 1.00 90.25 141 SER A N 1
ATOM 1059 C CA . SER A 1 141 ? -14.051 6.871 20.409 1.00 90.25 141 SER A CA 1
ATOM 1060 C C . SER A 1 141 ? -13.669 6.020 21.622 1.00 90.25 141 SER A C 1
ATOM 1062 O O . SER A 1 141 ? -14.532 5.750 22.448 1.00 90.25 141 SER A O 1
ATOM 1064 N N . ILE A 1 142 ? -12.389 5.648 21.737 1.00 90.88 142 ILE A N 1
ATOM 1065 C CA . ILE A 1 142 ? -11.830 4.932 22.887 1.00 90.88 142 ILE A CA 1
ATOM 1066 C C . ILE A 1 142 ? -11.616 5.893 24.070 1.00 90.88 142 ILE A C 1
ATOM 1068 O O . ILE A 1 142 ? -11.960 5.555 25.200 1.00 90.88 142 ILE A O 1
ATOM 1072 N N . ASP A 1 143 ? -11.069 7.086 23.814 1.00 85.69 143 ASP A N 1
ATOM 1073 C CA . ASP A 1 143 ? -10.661 8.040 24.859 1.00 85.69 143 ASP A CA 1
ATOM 1074 C C . ASP A 1 143 ? -11.829 8.868 25.426 1.00 85.69 143 ASP A C 1
ATOM 1076 O O . ASP A 1 143 ? -11.778 9.329 26.563 1.00 85.69 143 ASP A O 1
ATOM 1080 N N . GLY A 1 144 ? -12.913 9.049 24.662 1.00 71.44 144 GLY A N 1
ATOM 1081 C CA . GLY A 1 144 ? -14.101 9.824 25.053 1.00 71.44 144 GLY A CA 1
ATOM 1082 C C . GLY A 1 144 ? -14.966 9.215 26.170 1.00 71.44 144 GLY A C 1
ATOM 1083 O O . GLY A 1 144 ? -16.081 9.687 26.385 1.00 71.44 144 GLY A O 1
ATOM 1084 N N . ARG A 1 145 ? -14.479 8.175 26.862 1.00 55.62 145 ARG A N 1
ATOM 1085 C CA . ARG A 1 145 ? -15.074 7.568 28.069 1.00 55.62 145 ARG A CA 1
ATOM 1086 C C . ARG A 1 145 ? -14.302 7.918 29.362 1.00 55.62 145 ARG A C 1
ATOM 1088 O O . ARG A 1 145 ? -14.310 7.127 30.305 1.00 55.62 145 ARG A O 1
ATOM 1095 N N . GLY A 1 146 ? -13.635 9.076 29.395 1.00 43.44 146 GLY A N 1
ATOM 1096 C CA . GLY A 1 146 ? -13.063 9.680 30.611 1.00 43.44 146 GLY A CA 1
ATOM 1097 C C . GLY A 1 146 ? -14.075 10.497 31.401 1.00 43.44 146 GLY A C 1
ATOM 1098 O O . GLY A 1 146 ? -14.764 11.326 30.767 1.00 43.44 146 GLY A O 1
#